Protein AF-A0A924A5Z1-F1 (afdb_monomer)

Mean predicted aligned error: 10.81 Å

Radius of gyration: 18.44 Å; Cα contacts (8 Å, |Δi|>4): 185; chains: 1; bounding box: 52×37×48 Å

Structure (mmCIF, N/CA/C/O backbone):
data_AF-A0A924A5Z1-F1
#
_entry.id   AF-A0A924A5Z1-F1
#
loop_
_atom_site.group_PDB
_atom_site.id
_atom_site.type_symbol
_atom_site.label_atom_id
_atom_site.label_alt_id
_atom_site.label_comp_id
_atom_site.label_asym_id
_atom_site.label_entity_id
_atom_site.label_seq_id
_atom_site.pdbx_PDB_ins_code
_atom_site.Cartn_x
_atom_site.Cartn_y
_atom_site.Cartn_z
_atom_site.occupancy
_atom_site.B_iso_or_equiv
_atom_site.auth_seq_id
_atom_site.auth_comp_id
_atom_site.auth_asym_id
_atom_site.auth_atom_id
_atom_site.pdbx_PDB_model_num
ATOM 1 N N . MET A 1 1 ? -11.883 21.300 -28.715 1.00 33.41 1 MET A N 1
ATOM 2 C CA . MET A 1 1 ? -10.968 20.736 -29.726 1.00 33.41 1 MET A CA 1
ATOM 3 C C . MET A 1 1 ? -9.542 21.003 -29.283 1.00 33.41 1 MET A C 1
ATOM 5 O O . MET A 1 1 ? -9.162 22.155 -29.167 1.00 33.41 1 MET A O 1
ATOM 9 N N . ILE A 1 2 ? -8.847 19.926 -28.911 1.00 43.47 2 ILE A N 1
ATOM 10 C CA . ILE A 1 2 ? -7.427 19.632 -29.162 1.00 43.47 2 ILE A CA 1
ATOM 11 C C . ILE A 1 2 ? -6.515 20.861 -29.295 1.00 43.47 2 ILE A C 1
ATOM 13 O O . ILE A 1 2 ? -6.361 21.352 -30.406 1.00 43.47 2 ILE A O 1
ATOM 17 N N . GLN A 1 3 ? -5.853 21.304 -28.213 1.00 37.38 3 GLN A N 1
ATOM 18 C CA . GLN A 1 3 ? -4.602 22.066 -28.380 1.00 37.38 3 GLN A CA 1
ATOM 19 C C . GLN A 1 3 ? -3.648 22.200 -27.177 1.00 37.38 3 GLN A C 1
ATOM 21 O O . GLN A 1 3 ? -2.750 23.022 -27.247 1.00 37.38 3 GLN A O 1
ATOM 26 N N . ASN A 1 4 ? -3.729 21.376 -26.121 1.00 37.31 4 ASN A N 1
ATOM 27 C CA . ASN A 1 4 ? -2.800 21.508 -24.974 1.00 37.31 4 ASN A CA 1
ATOM 28 C C . ASN A 1 4 ? -1.957 20.263 -24.644 1.00 37.31 4 ASN A C 1
ATOM 30 O O . ASN A 1 4 ? -1.314 20.225 -23.604 1.00 37.31 4 ASN A O 1
ATOM 34 N N . ASN A 1 5 ? -1.902 19.258 -25.527 1.00 45.16 5 ASN A N 1
ATOM 35 C CA . ASN A 1 5 ? -1.240 17.973 -25.232 1.00 45.16 5 ASN A CA 1
ATOM 36 C C . ASN A 1 5 ? 0.071 17.710 -26.002 1.00 45.16 5 ASN A C 1
ATOM 38 O O . ASN A 1 5 ? 0.570 16.588 -26.018 1.00 45.16 5 ASN A O 1
ATOM 42 N N . ILE A 1 6 ? 0.633 18.734 -26.655 1.00 41.09 6 ILE A N 1
ATOM 43 C CA . ILE A 1 6 ? 1.868 18.606 -27.456 1.00 41.09 6 ILE A CA 1
ATOM 44 C C . ILE A 1 6 ? 3.066 19.283 -26.767 1.00 41.09 6 ILE A C 1
ATOM 46 O O . ILE A 1 6 ? 4.192 18.815 -26.902 1.00 41.09 6 ILE A O 1
ATOM 50 N N . PHE A 1 7 ? 2.840 20.305 -25.934 1.00 34.25 7 PHE A N 1
ATOM 51 C CA . PHE A 1 7 ? 3.933 21.025 -25.268 1.00 34.25 7 PHE A CA 1
ATOM 52 C C . PHE A 1 7 ? 4.579 20.246 -24.108 1.00 34.25 7 PHE A C 1
ATOM 54 O O . PHE A 1 7 ? 5.778 20.381 -23.887 1.00 34.25 7 PHE A O 1
ATOM 61 N N . LEU A 1 8 ? 3.838 19.366 -23.418 1.00 36.94 8 LEU A N 1
ATOM 62 C CA . LEU A 1 8 ? 4.410 18.534 -22.346 1.00 36.94 8 LEU A CA 1
ATOM 63 C C . LEU A 1 8 ? 5.205 17.324 -22.865 1.00 36.94 8 LEU A C 1
ATOM 65 O O . LEU A 1 8 ? 6.093 16.838 -22.173 1.00 36.94 8 LEU A O 1
ATOM 69 N N . LYS A 1 9 ? 4.931 16.859 -24.092 1.00 36.84 9 LYS A N 1
ATOM 70 C CA . LYS A 1 9 ? 5.667 15.738 -24.701 1.00 36.84 9 LYS A CA 1
ATOM 71 C C . LYS A 1 9 ? 7.030 16.151 -25.264 1.00 36.84 9 LYS A C 1
ATOM 73 O O . LYS A 1 9 ? 7.913 15.310 -25.355 1.00 36.84 9 LYS A O 1
ATOM 78 N N . LEU A 1 10 ? 7.234 17.432 -25.587 1.00 31.19 10 LEU A N 1
ATOM 79 C CA . LEU A 1 10 ? 8.511 17.915 -26.129 1.00 31.19 10 LEU A CA 1
ATOM 80 C C . LEU A 1 10 ? 9.582 18.170 -25.056 1.00 31.19 10 LEU A C 1
ATOM 82 O O . LEU A 1 10 ? 10.770 18.085 -25.355 1.00 31.19 10 LEU A O 1
ATOM 86 N N . ILE A 1 11 ? 9.188 18.436 -23.806 1.00 37.47 11 ILE A N 1
ATOM 87 C CA . ILE A 1 11 ? 10.142 18.677 -22.707 1.00 37.47 11 ILE A CA 1
ATOM 88 C C . ILE A 1 11 ? 10.806 17.366 -22.246 1.00 37.47 11 ILE A C 1
ATOM 90 O O . ILE A 1 11 ? 11.941 17.387 -21.781 1.00 37.47 11 ILE A O 1
ATOM 94 N N . PHE A 1 12 ? 10.170 16.211 -22.471 1.00 37.41 12 PHE A N 1
ATOM 95 C CA . PHE A 1 12 ? 10.750 14.901 -22.146 1.00 37.41 12 PHE A CA 1
ATOM 96 C C . PHE A 1 12 ? 11.745 14.361 -23.192 1.00 37.41 12 PHE A C 1
ATOM 98 O O . PHE A 1 12 ? 12.508 13.454 -22.879 1.00 37.41 12 PHE A O 1
ATOM 105 N N . SER A 1 13 ? 11.795 14.917 -24.411 1.00 32.75 13 SER A N 1
ATOM 106 C CA . SER A 1 13 ? 12.681 14.416 -25.481 1.00 32.75 13 SER A CA 1
ATOM 107 C C . SER A 1 13 ? 13.959 15.236 -25.713 1.00 32.75 13 SER A C 1
ATOM 109 O O . SER A 1 13 ? 14.807 14.797 -26.480 1.00 32.75 13 SER A O 1
ATOM 111 N N . ILE A 1 14 ? 14.146 16.391 -25.058 1.00 33.97 14 ILE A N 1
ATOM 112 C CA . ILE A 1 14 ? 15.308 17.289 -25.289 1.00 33.97 14 ILE A CA 1
ATOM 113 C C . ILE A 1 14 ? 16.297 17.295 -24.100 1.00 33.97 14 ILE A C 1
ATOM 115 O O . ILE A 1 14 ? 17.151 18.165 -23.981 1.00 33.97 14 ILE A O 1
ATOM 119 N N . LEU A 1 15 ? 16.252 16.284 -23.226 1.00 32.84 15 LEU A N 1
ATOM 120 C CA . LEU A 1 15 ? 17.266 16.087 -22.175 1.00 32.84 15 LEU A CA 1
ATOM 121 C C . LEU A 1 15 ? 17.972 14.724 -22.245 1.00 32.84 15 LEU A C 1
ATOM 123 O O . LEU A 1 15 ? 18.480 14.229 -21.246 1.00 32.84 15 LEU A O 1
ATOM 127 N N . ILE A 1 16 ? 18.036 14.119 -23.434 1.00 45.34 16 ILE A N 1
ATOM 128 C CA . ILE A 1 16 ? 18.794 12.882 -23.668 1.00 45.34 16 ILE A CA 1
ATOM 129 C C . ILE A 1 16 ? 19.789 13.099 -24.811 1.00 45.34 16 ILE A C 1
ATOM 131 O O . ILE A 1 16 ? 19.775 12.398 -25.813 1.00 45.34 16 ILE A O 1
ATOM 135 N N . THR A 1 17 ? 20.682 14.078 -24.673 1.00 44.44 17 THR A N 1
ATOM 136 C CA . THR A 1 17 ? 21.935 14.083 -25.438 1.00 44.44 17 THR A CA 1
ATOM 137 C C . THR A 1 17 ? 23.079 14.653 -24.605 1.00 44.44 17 THR A C 1
ATOM 139 O O . THR A 1 17 ? 23.250 15.862 -24.507 1.00 44.44 17 THR A O 1
ATOM 142 N N . HIS A 1 18 ? 23.891 13.712 -24.116 1.00 39.41 18 HIS A N 1
ATOM 143 C CA . HIS A 1 18 ? 25.337 13.787 -23.874 1.00 39.41 18 HIS A CA 1
ATOM 144 C C . HIS A 1 18 ? 25.825 14.266 -22.501 1.00 39.41 18 HIS A C 1
ATOM 146 O O . HIS A 1 18 ? 25.446 15.316 -21.999 1.00 39.41 18 HIS A O 1
ATOM 152 N N . THR A 1 19 ? 26.782 13.478 -21.986 1.00 39.28 19 THR A N 1
ATOM 153 C CA . THR A 1 19 ? 27.545 13.591 -20.726 1.00 39.28 19 THR A CA 1
ATOM 154 C C . THR A 1 19 ? 26.707 13.247 -19.484 1.00 39.28 19 THR A C 1
ATOM 156 O O . THR A 1 19 ? 25.827 13.990 -19.089 1.00 39.28 19 THR A O 1
ATOM 159 N N . SER A 1 20 ? 26.829 12.067 -18.871 1.00 40.62 20 SER A N 1
ATOM 160 C CA . SER A 1 20 ? 28.066 11.458 -18.378 1.00 40.62 20 SER A CA 1
ATOM 161 C C . SER A 1 20 ? 27.939 9.935 -18.307 1.00 40.62 20 SER A C 1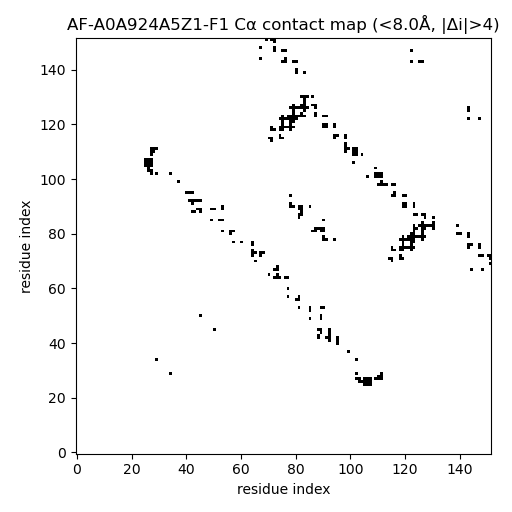
ATOM 163 O O . SER A 1 20 ? 27.038 9.400 -17.665 1.00 40.62 20 SER A O 1
ATOM 165 N N . ALA A 1 21 ? 28.888 9.234 -18.925 1.00 44.31 21 ALA A N 1
ATOM 166 C CA . ALA A 1 21 ? 29.278 7.911 -18.462 1.00 44.31 21 ALA A CA 1
ATOM 167 C C . ALA A 1 21 ? 29.762 8.028 -17.001 1.00 44.31 21 ALA A C 1
ATOM 169 O O . ALA A 1 21 ? 30.360 9.043 -16.649 1.00 44.31 21 ALA A O 1
ATOM 170 N N . ILE A 1 22 ? 29.556 6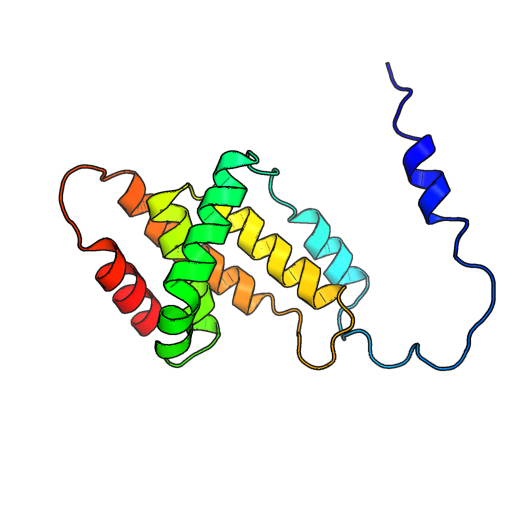.976 -16.198 1.00 39.34 22 ILE A N 1
ATOM 171 C CA . ILE A 1 22 ? 29.872 6.849 -14.754 1.00 39.34 22 ILE A CA 1
ATOM 172 C C . ILE A 1 22 ? 28.708 7.266 -13.822 1.00 39.34 22 ILE A C 1
ATOM 174 O O . ILE A 1 22 ? 28.806 8.244 -13.092 1.00 39.34 22 ILE A O 1
ATOM 178 N N . ALA A 1 23 ? 27.607 6.497 -13.867 1.00 35.28 23 ALA A N 1
ATOM 179 C CA . ALA A 1 23 ? 26.653 6.230 -12.760 1.00 35.28 23 ALA A CA 1
ATOM 180 C C . ALA A 1 23 ? 25.420 5.393 -13.199 1.00 35.28 23 ALA A C 1
ATOM 182 O O . ALA A 1 23 ? 24.526 5.154 -12.394 1.00 35.28 23 ALA A O 1
ATOM 183 N N . ALA A 1 24 ? 25.337 4.942 -14.455 1.00 40.28 24 ALA A N 1
ATOM 184 C CA . ALA A 1 24 ? 24.126 4.351 -15.038 1.00 40.28 24 ALA A CA 1
ATOM 185 C C . ALA A 1 24 ? 23.910 2.843 -14.771 1.00 40.28 24 ALA A C 1
ATOM 187 O O . ALA A 1 24 ? 23.236 2.197 -15.562 1.00 40.28 24 ALA A O 1
ATOM 188 N N . ASP A 1 25 ? 24.479 2.265 -13.708 1.00 46.28 25 ASP A N 1
ATOM 189 C CA . ASP A 1 25 ? 24.604 0.797 -13.626 1.00 46.28 25 ASP A CA 1
ATOM 190 C C . ASP A 1 25 ? 23.734 0.089 -12.575 1.00 46.28 25 ASP A C 1
ATOM 192 O O . ASP A 1 25 ? 23.851 -1.124 -12.440 1.00 46.28 25 ASP A O 1
ATOM 196 N N . LYS A 1 26 ? 22.864 0.778 -11.812 1.00 49.00 26 LYS A N 1
ATOM 197 C CA . LYS A 1 26 ? 22.024 0.110 -10.781 1.00 49.00 26 LYS A CA 1
ATOM 198 C C . LYS A 1 26 ? 20.634 0.724 -10.529 1.00 49.00 26 LYS A C 1
ATOM 200 O O . LYS A 1 26 ? 20.146 0.662 -9.405 1.00 49.00 26 LYS A O 1
ATOM 205 N N . CYS A 1 27 ? 19.985 1.307 -11.538 1.00 56.16 27 CYS A N 1
ATOM 206 C CA . CYS A 1 27 ? 18.530 1.514 -11.464 1.00 56.16 27 CYS A CA 1
ATOM 207 C C . CYS A 1 27 ? 17.830 0.165 -11.727 1.00 56.16 27 CYS A C 1
ATOM 209 O O . CYS A 1 27 ? 18.265 -0.572 -12.606 1.00 56.16 27 CYS A O 1
ATOM 211 N N . ALA A 1 28 ? 16.822 -0.184 -10.929 1.00 56.50 28 ALA A N 1
ATOM 212 C CA . ALA A 1 28 ? 16.334 -1.549 -10.732 1.00 56.50 28 ALA A CA 1
ATOM 213 C C . ALA A 1 28 ? 15.754 -2.296 -11.961 1.00 56.50 28 ALA A C 1
ATOM 215 O O . ALA A 1 28 ? 15.325 -1.729 -12.962 1.00 56.50 28 ALA A O 1
ATOM 216 N N . GLU A 1 29 ? 15.730 -3.618 -11.776 1.00 66.62 29 GLU A N 1
ATOM 217 C CA . GLU A 1 29 ? 15.405 -4.777 -12.619 1.00 66.62 29 GLU A CA 1
ATOM 218 C C . GLU A 1 29 ? 13.935 -4.886 -13.099 1.00 66.62 29 GLU A C 1
ATOM 220 O O . GLU A 1 29 ? 13.328 -5.955 -13.013 1.00 66.62 29 GLU A O 1
ATOM 225 N N . ILE A 1 30 ? 13.323 -3.813 -13.609 1.00 77.81 30 ILE A N 1
ATOM 226 C CA . ILE A 1 30 ? 12.007 -3.894 -14.275 1.00 77.81 30 ILE A CA 1
ATOM 227 C C . ILE A 1 30 ? 12.162 -3.766 -15.794 1.00 77.81 30 ILE A C 1
ATOM 229 O O . ILE A 1 30 ? 12.846 -2.874 -16.292 1.00 77.81 30 ILE A O 1
ATOM 233 N N . SER A 1 31 ? 11.533 -4.659 -16.564 1.00 84.62 31 SER A N 1
ATOM 234 C CA . SER A 1 31 ? 11.541 -4.546 -18.029 1.00 84.62 31 SER A CA 1
ATOM 235 C C . SER A 1 31 ? 10.627 -3.419 -18.523 1.00 84.62 31 SER A C 1
ATOM 237 O O . SER A 1 31 ? 9.598 -3.128 -17.912 1.00 84.62 31 SER A O 1
ATOM 239 N N . GLU A 1 32 ? 10.935 -2.844 -19.690 1.00 83.56 32 GLU A N 1
ATOM 240 C CA . GLU A 1 32 ? 10.072 -1.849 -20.354 1.00 83.56 32 GLU A CA 1
ATOM 241 C C . GLU A 1 32 ? 8.630 -2.352 -20.522 1.00 83.56 32 GLU A C 1
ATOM 243 O O . GLU A 1 32 ? 7.675 -1.603 -20.329 1.00 83.56 32 GLU A O 1
ATOM 248 N N . LYS A 1 33 ? 8.465 -3.648 -20.820 1.00 87.69 33 LYS A N 1
ATOM 249 C CA . LYS A 1 33 ? 7.153 -4.291 -20.929 1.00 87.69 33 LYS A CA 1
ATOM 250 C C . LYS A 1 33 ? 6.403 -4.289 -19.593 1.00 87.69 33 LYS A C 1
ATOM 252 O O . LYS A 1 33 ? 5.235 -3.924 -19.563 1.00 87.69 33 LYS A O 1
ATOM 257 N N . GLN A 1 34 ? 7.063 -4.679 -18.501 1.00 87.12 34 GLN A N 1
ATOM 258 C CA . GLN A 1 34 ? 6.455 -4.660 -17.165 1.00 87.12 34 GLN A CA 1
ATOM 259 C C . GLN A 1 34 ? 6.094 -3.238 -16.733 1.00 87.12 34 GLN A C 1
ATOM 261 O O . GLN A 1 34 ? 5.050 -3.041 -16.121 1.00 87.12 34 GLN A O 1
ATOM 266 N N . MET A 1 35 ? 6.918 -2.248 -17.084 1.00 88.25 35 MET A N 1
ATOM 267 C CA . MET A 1 35 ? 6.605 -0.845 -16.831 1.00 88.25 35 MET A CA 1
ATOM 268 C C . MET A 1 35 ? 5.374 -0.391 -17.626 1.00 88.25 35 MET A C 1
ATOM 270 O O . MET A 1 35 ? 4.483 0.232 -17.058 1.00 88.25 35 MET A O 1
ATOM 274 N N . ALA A 1 36 ? 5.274 -0.736 -18.913 1.00 88.75 36 ALA A N 1
ATOM 275 C CA . ALA A 1 36 ? 4.095 -0.418 -19.720 1.00 88.75 36 ALA A CA 1
ATOM 276 C C . ALA A 1 36 ? 2.817 -1.046 -19.134 1.00 88.75 36 ALA A C 1
ATOM 278 O O . ALA A 1 36 ? 1.827 -0.350 -18.925 1.00 88.75 36 ALA A O 1
ATOM 279 N N . GLU A 1 37 ? 2.872 -2.331 -18.767 1.00 92.00 37 GLU A N 1
ATOM 280 C CA . GLU A 1 37 ? 1.767 -3.024 -18.089 1.00 92.00 37 GLU A CA 1
ATOM 281 C C . GLU A 1 37 ? 1.421 -2.390 -16.727 1.00 92.00 37 GLU A C 1
ATOM 283 O O . GLU A 1 37 ? 0.271 -2.448 -16.290 1.00 92.00 37 GLU A O 1
ATOM 288 N N . TRP A 1 38 ? 2.398 -1.794 -16.036 1.00 92.50 38 TRP A N 1
ATOM 289 C CA . TRP A 1 38 ? 2.177 -1.085 -14.776 1.00 92.50 38 TRP A CA 1
ATOM 290 C C . TRP A 1 38 ? 1.487 0.264 -14.968 1.00 92.50 38 TRP A C 1
ATOM 292 O O . TRP A 1 38 ? 0.579 0.609 -14.208 1.00 92.50 38 TRP A O 1
ATOM 302 N N . MET A 1 39 ? 1.884 1.011 -15.998 1.00 92.62 39 MET A N 1
ATOM 303 C CA . MET A 1 39 ? 1.261 2.284 -16.361 1.00 92.62 39 MET A CA 1
ATOM 304 C C . MET A 1 39 ? -0.200 2.100 -16.780 1.00 92.62 39 MET A C 1
ATOM 306 O O . MET A 1 39 ? -1.045 2.908 -16.410 1.00 92.62 39 MET A O 1
ATOM 310 N N . ASP A 1 40 ? -0.534 0.994 -17.450 1.00 94.06 40 ASP A N 1
ATOM 311 C CA . ASP A 1 40 ? -1.923 0.663 -17.803 1.00 94.06 40 ASP A CA 1
ATOM 312 C C . ASP A 1 40 ? -2.823 0.413 -16.573 1.00 94.06 40 ASP A C 1
ATOM 314 O O . ASP A 1 40 ? -4.051 0.449 -16.678 1.00 94.06 40 ASP A O 1
ATOM 318 N N . LYS A 1 41 ? -2.231 0.167 -15.394 1.00 91.19 41 LYS A N 1
ATOM 319 C CA . LYS A 1 41 ? -2.941 -0.017 -14.117 1.00 91.19 41 LYS A CA 1
ATOM 320 C C . LYS A 1 41 ? -3.087 1.270 -13.304 1.00 91.19 41 LYS A C 1
ATOM 322 O O . LYS A 1 41 ? -3.594 1.192 -12.184 1.00 91.19 41 LYS A O 1
ATOM 327 N N . GLU A 1 42 ? -2.646 2.420 -13.820 1.00 94.75 42 GLU A N 1
ATOM 328 C CA . GLU A 1 42 ? -2.704 3.693 -13.097 1.00 94.75 42 GLU A CA 1
ATOM 329 C C . GLU A 1 42 ? -4.149 4.011 -12.657 1.00 94.75 42 GLU A C 1
ATOM 331 O O . GLU A 1 42 ? -5.044 4.184 -13.492 1.00 94.75 42 GLU A O 1
ATOM 336 N N . PRO A 1 43 ? -4.422 4.077 -11.342 1.00 94.44 43 PRO A N 1
ATOM 337 C CA . PRO A 1 43 ? -5.743 4.422 -10.847 1.00 94.44 43 PRO A CA 1
ATOM 338 C C . PRO A 1 43 ? -5.974 5.935 -10.911 1.00 94.44 43 PRO A C 1
ATOM 340 O O . PRO A 1 43 ? -5.043 6.738 -10.898 1.00 94.44 43 PRO A O 1
ATOM 343 N N . SER A 1 44 ? -7.243 6.346 -10.904 1.00 93.75 44 SER A N 1
ATOM 344 C CA . SER A 1 44 ? -7.601 7.766 -10.867 1.00 93.75 44 SER A CA 1
ATOM 345 C C . SER A 1 44 ? -6.988 8.468 -9.653 1.00 93.75 44 SER A C 1
ATOM 347 O O . SER A 1 44 ? -7.139 7.994 -8.525 1.00 93.75 44 SER A O 1
ATOM 349 N N . MET A 1 45 ? -6.376 9.632 -9.875 1.00 94.06 45 MET A N 1
ATOM 350 C CA . MET A 1 45 ? -5.777 10.428 -8.807 1.00 94.06 45 MET A CA 1
ATOM 351 C C . MET A 1 45 ? -6.836 10.874 -7.773 1.00 94.06 45 MET A C 1
ATOM 353 O O . MET A 1 45 ? -7.795 11.562 -8.139 1.00 94.06 45 MET A O 1
ATOM 357 N N . PRO A 1 46 ? -6.671 10.537 -6.478 1.00 94.56 46 PRO A N 1
ATOM 358 C CA . PRO A 1 46 ? -7.553 11.004 -5.415 1.00 94.56 46 PRO A CA 1
ATOM 359 C C . PRO A 1 46 ? -7.438 12.510 -5.179 1.00 94.56 46 PRO A C 1
ATOM 361 O O . PRO A 1 46 ? -6.464 13.164 -5.559 1.00 94.56 46 PRO A O 1
ATOM 364 N N . SER A 1 47 ? -8.410 13.070 -4.456 1.00 96.50 47 SER A N 1
ATOM 365 C CA . SER A 1 47 ? -8.334 14.469 -4.032 1.00 96.50 47 SER A CA 1
ATOM 366 C C . SER A 1 47 ? -7.121 14.724 -3.123 1.00 96.50 47 SER A C 1
ATOM 368 O O . SER A 1 47 ? -6.718 13.873 -2.326 1.00 96.50 47 SER A O 1
ATOM 370 N N . LEU A 1 48 ? -6.570 15.941 -3.177 1.00 95.44 48 LEU A N 1
ATOM 371 C CA . LEU A 1 48 ? -5.423 16.326 -2.348 1.00 95.44 48 LEU A CA 1
ATOM 372 C C . LEU A 1 48 ? -5.686 16.122 -0.845 1.00 95.44 48 LEU A C 1
ATOM 374 O O . LEU A 1 48 ? -4.796 15.698 -0.109 1.00 95.44 48 LEU A O 1
ATOM 378 N N . SER A 1 49 ? -6.907 16.388 -0.373 1.00 96.62 49 SER A N 1
ATOM 379 C CA . SER A 1 49 ? -7.268 16.192 1.035 1.00 96.62 49 SER A CA 1
ATOM 380 C C . SER A 1 49 ? -7.209 14.716 1.446 1.00 96.62 49 SER A C 1
ATOM 382 O O . SER A 1 49 ? -6.766 14.408 2.556 1.00 96.62 49 SER A O 1
ATOM 384 N N . PHE A 1 50 ? -7.590 13.801 0.552 1.00 95.94 50 PHE A N 1
ATOM 385 C CA . PHE A 1 50 ? -7.526 12.359 0.788 1.00 95.94 50 PHE A CA 1
ATOM 386 C C . PHE A 1 50 ? -6.084 11.858 0.784 1.00 95.94 50 PHE A C 1
ATOM 388 O O . PHE A 1 50 ? -5.705 11.117 1.691 1.00 95.94 50 PHE A O 1
ATOM 395 N N . LEU A 1 51 ? -5.246 12.355 -0.131 1.00 95.12 51 LEU A N 1
ATOM 396 C CA . LEU A 1 51 ? -3.810 12.059 -0.145 1.00 95.12 51 LEU A CA 1
ATOM 397 C C . LEU A 1 51 ? -3.112 12.536 1.138 1.00 95.12 51 LEU A C 1
ATOM 399 O O . LEU A 1 51 ? -2.357 11.783 1.755 1.00 95.12 51 LEU A O 1
ATOM 403 N N . ILE A 1 52 ? -3.414 13.754 1.603 1.00 96.69 52 ILE A N 1
ATOM 404 C CA . ILE A 1 52 ? -2.888 14.278 2.875 1.00 96.69 52 ILE A CA 1
ATOM 405 C C . ILE A 1 52 ? -3.326 13.392 4.047 1.00 96.69 52 ILE A C 1
ATOM 407 O O . ILE A 1 52 ? -2.523 13.094 4.937 1.00 96.69 52 ILE A O 1
ATOM 411 N N . LYS A 1 53 ? -4.592 12.961 4.068 1.00 95.19 53 LYS A N 1
ATOM 412 C CA . LYS A 1 53 ? -5.107 12.077 5.118 1.00 95.19 53 LYS A CA 1
ATOM 413 C C . LYS A 1 53 ? -4.420 10.709 5.087 1.00 95.19 53 LYS A C 1
ATOM 415 O O . LYS A 1 53 ? -3.978 10.244 6.136 1.00 95.19 53 LYS A O 1
ATOM 420 N N . ALA A 1 54 ? -4.262 10.108 3.910 1.00 94.12 54 ALA A N 1
ATOM 421 C CA . ALA A 1 54 ? -3.564 8.838 3.736 1.00 94.12 54 ALA A CA 1
ATOM 422 C C . ALA A 1 54 ? -2.102 8.927 4.196 1.00 94.12 54 ALA A C 1
ATOM 424 O O . ALA A 1 54 ? -1.662 8.086 4.976 1.00 94.12 54 ALA A O 1
ATOM 425 N N . LYS A 1 55 ? -1.372 9.988 3.824 1.00 95.81 55 LYS A N 1
ATOM 426 C CA . LYS A 1 55 ? 0.009 10.210 4.281 1.00 95.81 55 LYS A CA 1
ATOM 427 C C . LYS A 1 55 ? 0.110 10.275 5.805 1.00 95.81 55 LYS A C 1
ATOM 429 O O . LYS A 1 55 ? 0.948 9.594 6.391 1.00 95.81 55 LYS A O 1
ATOM 434 N N . LYS A 1 56 ? -0.780 11.036 6.455 1.00 95.69 56 LYS A N 1
ATOM 435 C CA . LYS A 1 56 ? -0.840 11.115 7.925 1.00 95.69 56 LYS A CA 1
ATOM 436 C C . LYS A 1 56 ? -1.102 9.750 8.565 1.00 95.69 56 LYS A C 1
ATOM 438 O O . LYS A 1 56 ? -0.498 9.440 9.589 1.00 95.69 56 LYS A O 1
ATOM 443 N N . LEU A 1 57 ? -1.978 8.935 7.973 1.00 93.44 57 LEU A N 1
ATOM 444 C CA . LEU A 1 57 ? -2.244 7.575 8.450 1.00 93.44 57 LEU A CA 1
ATOM 445 C C . LEU A 1 57 ? -1.023 6.671 8.295 1.00 93.44 57 LEU A C 1
ATOM 447 O O . LEU A 1 57 ? -0.670 5.981 9.248 1.00 93.44 57 LEU A O 1
ATOM 451 N N . ILE A 1 58 ? -0.355 6.705 7.142 1.00 94.12 58 ILE A N 1
ATOM 452 C CA . ILE A 1 58 ? 0.872 5.936 6.906 1.00 94.12 58 ILE A CA 1
ATOM 453 C C . ILE A 1 58 ? 1.915 6.294 7.960 1.00 94.12 58 ILE A C 1
ATOM 455 O O . ILE A 1 58 ? 2.393 5.404 8.657 1.00 94.12 58 ILE A O 1
ATOM 459 N N . ASP A 1 59 ? 2.199 7.582 8.151 1.00 94.06 59 ASP A N 1
ATOM 460 C CA . ASP A 1 59 ? 3.194 8.041 9.124 1.00 94.06 59 ASP A CA 1
ATOM 461 C C . ASP A 1 59 ? 2.840 7.602 10.549 1.00 94.06 59 ASP A C 1
ATOM 463 O O . ASP A 1 59 ? 3.671 7.031 11.257 1.00 94.06 59 ASP A O 1
ATOM 467 N N . ALA A 1 60 ? 1.582 7.794 10.956 1.00 92.69 60 ALA A N 1
ATOM 468 C CA . ALA A 1 60 ? 1.113 7.444 12.294 1.00 92.69 60 ALA A CA 1
ATOM 469 C C . ALA A 1 60 ? 1.095 5.931 12.559 1.00 92.69 60 ALA A C 1
ATOM 471 O O . ALA A 1 60 ? 1.114 5.502 13.716 1.00 92.69 60 ALA A O 1
ATOM 472 N N . LYS A 1 61 ? 1.003 5.103 11.513 1.00 91.69 61 LYS A N 1
ATOM 473 C CA . LYS A 1 61 ? 0.903 3.646 11.646 1.00 91.69 61 LYS A CA 1
ATOM 474 C C . LYS A 1 61 ? 2.160 2.894 11.207 1.00 91.69 61 LYS A C 1
ATOM 476 O O . LYS A 1 61 ? 2.219 1.692 11.458 1.00 91.69 61 LYS A O 1
ATOM 481 N N . ARG A 1 62 ? 3.165 3.571 10.641 1.00 91.56 62 ARG A N 1
ATOM 482 C CA . ARG A 1 62 ? 4.384 2.970 10.073 1.00 91.56 62 ARG A CA 1
ATOM 483 C C . ARG A 1 62 ? 5.112 2.052 11.047 1.00 91.56 62 ARG A C 1
ATOM 485 O O . ARG A 1 62 ? 5.365 0.895 10.740 1.00 91.56 62 ARG A O 1
ATOM 492 N N . SER A 1 63 ? 5.410 2.534 12.253 1.00 92.69 63 SER A N 1
ATOM 493 C CA . SER A 1 63 ? 6.132 1.721 13.242 1.00 92.69 63 SER A CA 1
ATOM 494 C C . SER A 1 63 ? 5.350 0.461 13.623 1.00 92.69 63 SER A C 1
ATOM 496 O O . SER A 1 63 ? 5.931 -0.602 13.822 1.00 92.69 63 SER A O 1
ATOM 498 N N . TYR A 1 64 ? 4.019 0.559 13.681 1.00 91.69 64 TYR A N 1
ATOM 499 C CA . TYR A 1 64 ? 3.174 -0.590 13.980 1.00 91.69 64 TYR A CA 1
ATOM 500 C C . TYR A 1 64 ? 3.077 -1.562 12.799 1.00 91.69 64 TYR A C 1
ATOM 502 O O . TYR A 1 64 ? 3.164 -2.764 13.024 1.00 91.69 64 TYR A O 1
ATOM 510 N N . SER A 1 65 ? 2.942 -1.081 11.559 1.00 92.75 65 SER A N 1
ATOM 511 C CA . SER A 1 65 ? 2.880 -1.961 10.385 1.00 92.75 65 SER A CA 1
ATOM 512 C C . SER A 1 65 ? 4.155 -2.794 10.243 1.00 92.75 65 SER A C 1
ATOM 514 O O . SER A 1 65 ? 4.067 -4.001 10.042 1.00 92.75 65 SER A O 1
ATOM 516 N N . LEU A 1 66 ? 5.325 -2.187 10.471 1.00 91.56 66 LEU A N 1
ATOM 517 C CA . LEU A 1 66 ? 6.615 -2.886 10.492 1.00 91.56 66 LEU A CA 1
ATOM 518 C C . LEU A 1 66 ? 6.702 -3.922 11.626 1.00 91.56 66 LEU A C 1
ATOM 520 O O . LEU A 1 66 ? 7.263 -5.001 11.445 1.00 91.56 66 LEU A O 1
ATOM 524 N N . SER A 1 67 ? 6.088 -3.642 12.781 1.00 93.50 67 SER A N 1
ATOM 525 C CA . SER A 1 67 ? 6.057 -4.579 13.914 1.00 93.50 67 SER A CA 1
ATOM 526 C C . SER A 1 67 ? 5.215 -5.843 13.676 1.00 93.50 67 SER A C 1
ATOM 528 O O . SER A 1 67 ? 5.285 -6.777 14.472 1.00 93.50 67 SER A O 1
ATOM 530 N N . LEU A 1 68 ? 4.428 -5.913 12.590 1.00 90.06 68 LEU A N 1
ATOM 531 C CA . LEU A 1 68 ? 3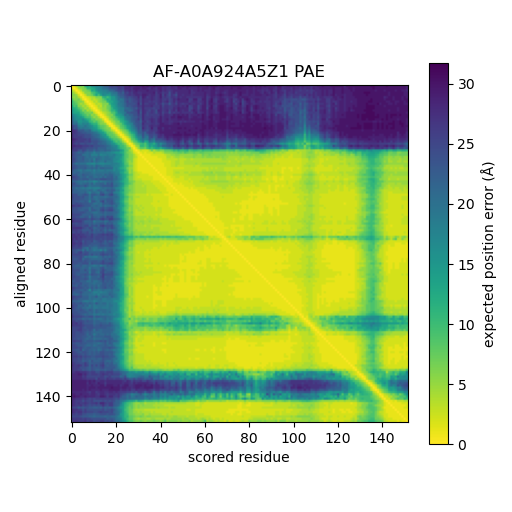.637 -7.104 12.241 1.00 90.06 68 LEU A CA 1
ATOM 532 C C . LEU A 1 68 ? 4.490 -8.276 11.721 1.00 90.06 68 LEU A C 1
ATOM 534 O O . LEU A 1 68 ? 3.964 -9.382 11.560 1.00 90.06 68 LEU A O 1
ATOM 538 N N . GLY A 1 69 ? 5.789 -8.057 11.498 1.00 83.62 69 GLY A N 1
ATOM 539 C CA . GLY A 1 69 ? 6.747 -9.116 11.183 1.00 83.62 69 GLY A CA 1
ATOM 540 C C . GLY A 1 69 ? 6.538 -9.704 9.792 1.00 83.62 69 GLY A C 1
ATOM 541 O O . GLY A 1 69 ? 6.229 -10.886 9.662 1.00 83.62 69 GLY A O 1
ATOM 542 N N . GLY A 1 70 ? 6.667 -8.864 8.768 1.00 89.81 70 GLY A N 1
ATOM 543 C CA . GLY A 1 70 ? 6.583 -9.249 7.363 1.00 89.81 70 GLY A CA 1
ATOM 544 C C . GLY A 1 70 ? 6.250 -8.046 6.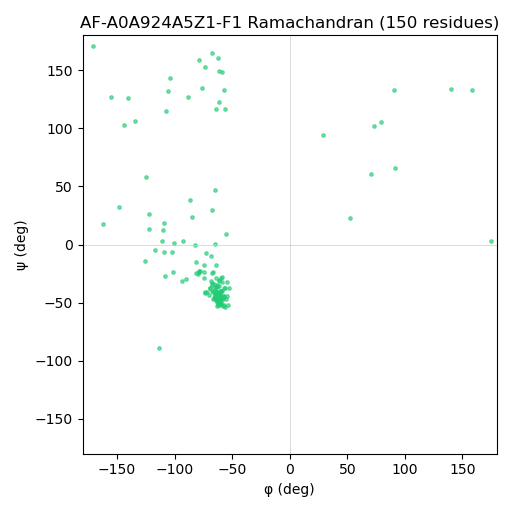493 1.00 89.81 70 GLY A C 1
ATOM 545 O O . GLY A 1 70 ? 5.330 -7.290 6.799 1.00 89.81 70 GLY A O 1
ATOM 546 N N . ASP A 1 71 ? 6.985 -7.886 5.405 1.00 91.56 71 ASP A N 1
ATOM 547 C CA . ASP A 1 71 ? 6.831 -6.770 4.476 1.00 91.56 71 ASP A CA 1
ATOM 548 C C . ASP A 1 71 ? 5.420 -6.736 3.848 1.00 91.56 71 ASP A C 1
ATOM 550 O O . ASP A 1 71 ? 4.645 -5.800 4.059 1.00 91.56 71 ASP A O 1
ATOM 554 N N . LYS A 1 72 ? 4.979 -7.867 3.286 1.00 94.75 72 LYS A N 1
ATOM 555 C CA . LYS A 1 72 ? 3.619 -8.048 2.746 1.00 94.75 72 LYS A CA 1
ATOM 556 C C . LYS A 1 72 ? 2.515 -7.827 3.794 1.00 94.75 72 LYS A C 1
ATOM 558 O O . LYS A 1 72 ? 1.443 -7.306 3.479 1.00 94.75 72 LYS A O 1
ATOM 563 N N . ARG A 1 73 ? 2.768 -8.154 5.072 1.00 95.81 73 ARG A N 1
ATOM 564 C CA . ARG A 1 73 ? 1.831 -7.850 6.175 1.00 95.81 73 ARG A CA 1
ATOM 565 C C . ARG A 1 73 ? 1.716 -6.351 6.414 1.00 95.81 73 ARG A C 1
ATOM 567 O O . ARG A 1 73 ? 0.612 -5.875 6.674 1.00 95.81 73 ARG A O 1
ATOM 574 N N . ALA A 1 74 ? 2.828 -5.620 6.343 1.00 95.50 74 ALA A N 1
ATOM 575 C CA . ALA A 1 74 ? 2.840 -4.172 6.496 1.00 95.50 74 ALA A CA 1
ATOM 576 C C . ALA A 1 74 ? 2.069 -3.492 5.354 1.00 95.50 74 ALA A C 1
ATOM 578 O O . ALA A 1 74 ? 1.201 -2.661 5.633 1.00 95.50 74 ALA A O 1
ATOM 579 N N . HIS A 1 75 ? 2.311 -3.916 4.110 1.00 96.94 75 HIS A N 1
ATOM 580 C CA . HIS A 1 75 ? 1.579 -3.488 2.913 1.00 96.94 75 HIS A CA 1
ATOM 581 C C . HIS A 1 75 ? 0.070 -3.726 3.037 1.00 96.94 75 HIS A C 1
ATOM 583 O O . HIS A 1 75 ? -0.728 -2.785 2.973 1.00 96.94 75 HIS A O 1
ATOM 589 N N . CYS A 1 76 ? -0.327 -4.963 3.348 1.00 97.50 76 CYS A N 1
ATOM 590 C CA . CYS A 1 76 ? -1.723 -5.318 3.602 1.00 97.50 76 CYS A CA 1
ATOM 591 C C . CYS A 1 76 ? -2.359 -4.456 4.697 1.00 97.50 76 CYS A C 1
ATOM 593 O O . CYS A 1 76 ? -3.462 -3.927 4.536 1.00 97.50 76 CYS A O 1
ATOM 595 N N . TYR A 1 77 ? -1.670 -4.282 5.825 1.00 96.62 77 TYR A N 1
ATOM 596 C CA . TYR A 1 77 ? -2.218 -3.533 6.946 1.00 96.62 77 TYR A CA 1
ATOM 597 C C . TYR A 1 77 ? -2.426 -2.055 6.590 1.00 96.62 77 TYR A C 1
ATOM 599 O O . TYR A 1 77 ? -3.477 -1.496 6.910 1.00 96.62 77 TYR A O 1
ATOM 607 N N . LEU A 1 78 ? -1.464 -1.428 5.906 1.00 96.56 78 LEU A N 1
ATOM 608 C CA . LEU A 1 78 ? -1.579 -0.032 5.484 1.00 96.56 78 LEU A CA 1
ATOM 609 C C . LEU A 1 78 ? -2.714 0.162 4.475 1.00 96.56 78 LEU A C 1
ATOM 611 O O . LEU A 1 78 ? -3.524 1.067 4.673 1.00 96.56 78 LEU A O 1
ATOM 615 N N . GLY A 1 79 ? -2.845 -0.719 3.477 1.00 97.44 79 GLY A N 1
ATOM 616 C CA . GLY A 1 79 ? -3.973 -0.681 2.541 1.00 97.44 79 GLY A CA 1
ATOM 617 C C . GLY A 1 79 ? -5.325 -0.769 3.255 1.00 97.44 79 GLY A C 1
ATOM 618 O O . GLY A 1 79 ? -6.227 0.028 2.992 1.00 97.44 79 GLY A O 1
ATOM 619 N N . CYS A 1 80 ? -5.444 -1.670 4.237 1.00 96.31 80 CYS A N 1
ATOM 620 C CA . CYS A 1 80 ? -6.658 -1.829 5.042 1.00 96.31 80 CYS A CA 1
ATOM 621 C C . CYS A 1 80 ? -7.013 -0.576 5.849 1.00 96.31 80 CYS A C 1
ATOM 623 O O . CYS A 1 80 ? -8.165 -0.144 5.834 1.00 96.31 80 CYS A O 1
ATOM 625 N N . ILE A 1 81 ? -6.036 0.037 6.525 1.00 94.88 81 ILE A N 1
ATOM 626 C CA . ILE A 1 81 ? -6.270 1.249 7.321 1.00 94.88 81 ILE A CA 1
ATOM 627 C C . ILE A 1 81 ? -6.643 2.436 6.436 1.00 94.88 81 ILE A C 1
ATOM 629 O O . ILE A 1 81 ? -7.609 3.134 6.745 1.00 94.88 81 ILE A O 1
ATOM 633 N N . ILE A 1 82 ? -5.909 2.662 5.341 1.00 95.44 82 ILE A N 1
ATOM 634 C CA . ILE A 1 82 ? -6.200 3.770 4.424 1.00 95.44 82 ILE A CA 1
ATOM 635 C C . ILE A 1 82 ? -7.615 3.614 3.874 1.00 95.44 82 ILE A C 1
ATOM 637 O O . ILE A 1 82 ? -8.381 4.568 3.928 1.00 95.44 82 ILE A O 1
ATOM 641 N N . SER A 1 83 ? -8.000 2.415 3.434 1.00 96.12 83 SER A N 1
ATOM 642 C CA . SER A 1 83 ? -9.334 2.209 2.874 1.00 96.12 83 SER A CA 1
ATOM 643 C C . SER A 1 83 ? -10.464 2.315 3.896 1.00 96.12 83 SER A C 1
ATOM 645 O O . SER A 1 83 ? -11.513 2.880 3.594 1.00 96.12 83 SER A O 1
ATOM 647 N N . ALA A 1 84 ? -10.253 1.836 5.123 1.00 92.50 84 ALA A N 1
ATOM 648 C CA . ALA A 1 84 ? -11.250 1.947 6.184 1.00 92.50 84 ALA A CA 1
ATOM 649 C C . ALA A 1 84 ? -11.484 3.400 6.637 1.00 92.50 84 ALA A C 1
ATOM 651 O O . ALA A 1 84 ? -12.592 3.747 7.049 1.00 92.50 84 ALA A O 1
ATOM 652 N N . GLU A 1 85 ? -10.445 4.240 6.607 1.00 91.94 85 GLU A N 1
ATOM 653 C CA . GLU A 1 85 ? -10.505 5.611 7.126 1.00 91.94 85 GLU A CA 1
ATOM 654 C C . GLU A 1 85 ? -10.656 6.689 6.042 1.00 91.94 85 GLU A C 1
ATOM 656 O O . GLU A 1 85 ? -11.130 7.790 6.344 1.00 91.94 85 GLU A O 1
ATOM 661 N N . VAL A 1 86 ? -10.245 6.412 4.806 1.00 94.06 86 VAL A N 1
ATOM 662 C CA . VAL A 1 86 ? -10.316 7.320 3.652 1.00 94.06 86 VAL A CA 1
ATOM 663 C C . VAL A 1 86 ? -11.302 6.751 2.636 1.00 94.06 86 VAL A C 1
ATOM 665 O O . VAL A 1 86 ? -12.486 7.062 2.733 1.00 94.06 86 VAL A O 1
ATOM 668 N N . ASP A 1 87 ? -10.826 5.910 1.720 1.00 95.06 87 ASP A N 1
ATOM 669 C CA . ASP A 1 87 ? -11.600 5.138 0.749 1.00 95.06 87 ASP A CA 1
ATOM 670 C C . ASP A 1 87 ? -10.689 4.123 0.028 1.00 95.06 87 ASP A C 1
ATOM 672 O O . ASP A 1 87 ? -9.463 4.100 0.195 1.00 95.06 87 ASP A O 1
ATOM 676 N N . PHE A 1 88 ? -11.302 3.231 -0.748 1.00 96.12 88 PHE A N 1
ATOM 677 C CA . PHE A 1 88 ? -10.588 2.207 -1.507 1.00 96.12 88 PHE A CA 1
ATOM 678 C C . PHE A 1 88 ? -9.690 2.809 -2.594 1.00 96.12 88 PHE A C 1
ATOM 680 O O . PHE A 1 88 ? -8.552 2.380 -2.766 1.00 96.12 88 PHE A O 1
ATOM 687 N N . GLU A 1 89 ? -10.180 3.821 -3.294 1.00 97.31 89 GLU A N 1
ATOM 688 C CA . GLU A 1 89 ? -9.548 4.470 -4.436 1.00 97.31 89 GLU A CA 1
ATOM 689 C C . GLU A 1 89 ? -8.222 5.123 -4.035 1.00 97.31 89 GLU A C 1
ATOM 691 O O . GLU A 1 89 ? -7.210 4.954 -4.714 1.00 97.31 89 GLU A O 1
ATOM 696 N N . THR A 1 90 ? -8.184 5.782 -2.875 1.00 96.81 90 THR A N 1
ATOM 697 C CA . THR A 1 90 ? -6.960 6.348 -2.302 1.00 96.81 90 THR A CA 1
ATOM 698 C C . THR A 1 90 ? -5.977 5.259 -1.907 1.00 96.81 90 THR A C 1
ATOM 700 O O . THR A 1 90 ? -4.780 5.408 -2.144 1.00 96.81 90 THR A O 1
ATOM 703 N N . ALA A 1 91 ? -6.448 4.153 -1.326 1.00 97.31 91 ALA A N 1
ATOM 704 C CA . ALA A 1 91 ? -5.574 3.032 -0.994 1.00 97.31 91 ALA A CA 1
ATOM 705 C C . ALA A 1 91 ? -4.970 2.388 -2.255 1.00 97.31 91 ALA A C 1
ATOM 707 O O . ALA A 1 91 ? -3.777 2.091 -2.265 1.00 97.31 91 ALA A O 1
ATOM 708 N N . ASN A 1 92 ? -5.762 2.234 -3.321 1.00 98.12 92 ASN A N 1
ATOM 709 C CA . ASN A 1 92 ? -5.303 1.726 -4.614 1.00 98.12 92 ASN A CA 1
ATOM 710 C C . ASN A 1 92 ? -4.259 2.657 -5.249 1.00 98.12 92 ASN A C 1
ATOM 712 O O . ASN A 1 92 ? -3.187 2.204 -5.639 1.00 98.12 92 ASN A O 1
ATOM 716 N N . PHE A 1 93 ? -4.522 3.968 -5.271 1.00 98.25 93 PHE A N 1
ATOM 717 C CA . PHE A 1 93 ? -3.559 4.951 -5.771 1.00 98.25 93 PHE A CA 1
ATOM 718 C C . PHE A 1 93 ? -2.247 4.945 -4.990 1.00 98.25 93 PHE A C 1
ATOM 720 O O . PHE A 1 93 ? -1.177 4.923 -5.590 1.00 98.25 93 PHE A O 1
ATOM 727 N N . VAL A 1 94 ? -2.302 4.902 -3.657 1.00 97.00 94 VAL A N 1
ATOM 728 C CA . VAL A 1 94 ? -1.094 4.818 -2.823 1.00 97.00 94 VAL A CA 1
ATOM 729 C C . VAL A 1 94 ? -0.312 3.530 -3.091 1.00 97.00 94 VAL A C 1
ATOM 731 O O . VAL A 1 94 ? 0.915 3.580 -3.152 1.00 97.00 94 VAL A O 1
ATOM 734 N N . ALA A 1 95 ? -1.000 2.397 -3.263 1.00 97.06 95 ALA A N 1
ATOM 735 C CA . ALA A 1 95 ? -0.366 1.126 -3.604 1.00 97.06 95 ALA A CA 1
ATOM 736 C C . ALA A 1 95 ? 0.372 1.223 -4.945 1.00 97.06 95 ALA A C 1
ATOM 738 O O . ALA A 1 95 ? 1.550 0.887 -5.026 1.00 97.06 95 ALA A O 1
ATOM 739 N N . TRP A 1 96 ? -0.310 1.734 -5.975 1.00 97.06 96 TRP A N 1
ATOM 740 C CA . TRP A 1 96 ? 0.267 1.909 -7.304 1.00 97.06 96 TRP A CA 1
ATOM 741 C C . TRP A 1 96 ? 1.479 2.851 -7.285 1.00 97.06 96 TRP A C 1
ATOM 743 O O . TRP A 1 96 ? 2.537 2.522 -7.820 1.00 97.06 96 TRP A O 1
ATOM 753 N N . GLN A 1 97 ? 1.346 3.994 -6.605 1.00 95.81 97 GLN A N 1
ATOM 754 C CA . GLN A 1 97 ? 2.379 5.025 -6.534 1.00 95.81 97 GLN A CA 1
ATOM 755 C C . GLN A 1 97 ? 3.637 4.555 -5.794 1.00 95.81 97 GLN A C 1
ATOM 757 O O . GLN A 1 97 ? 4.734 4.981 -6.159 1.00 95.81 97 GLN A O 1
ATOM 762 N N . LYS A 1 98 ? 3.508 3.703 -4.763 1.00 93.31 98 LYS A N 1
ATOM 763 C CA . LYS A 1 98 ? 4.678 3.121 -4.084 1.00 93.31 98 LYS A CA 1
ATOM 764 C C . LYS A 1 98 ? 5.478 2.271 -5.061 1.00 93.31 98 LYS A C 1
ATOM 766 O O . LYS A 1 98 ? 6.669 2.509 -5.199 1.00 93.31 98 LYS A O 1
ATOM 771 N N . GLU A 1 99 ? 4.843 1.334 -5.764 1.00 91.94 99 GLU A N 1
ATOM 772 C CA . GLU A 1 99 ? 5.591 0.469 -6.688 1.00 91.94 99 GLU A CA 1
ATOM 773 C C . GLU A 1 99 ? 6.142 1.255 -7.878 1.00 91.94 99 GLU A C 1
ATOM 775 O O . GLU A 1 99 ? 7.252 0.995 -8.327 1.00 91.94 99 GLU A O 1
ATOM 780 N N . PHE A 1 100 ? 5.408 2.263 -8.362 1.00 91.12 100 PHE A N 1
ATOM 781 C CA . PHE A 1 100 ? 5.931 3.165 -9.386 1.00 91.12 100 PHE A CA 1
ATOM 782 C C . PHE A 1 100 ? 7.190 3.902 -8.899 1.00 91.12 100 PHE A C 1
ATOM 784 O O . PHE A 1 100 ? 8.151 4.042 -9.654 1.00 91.12 100 PHE A O 1
ATOM 791 N N . SER A 1 101 ? 7.216 4.341 -7.635 1.00 89.44 101 SER A N 1
ATOM 792 C CA . SER A 1 101 ? 8.412 4.928 -7.021 1.00 89.44 101 SER A CA 1
ATOM 793 C C . SER A 1 101 ? 9.555 3.919 -6.964 1.00 89.44 101 SER A C 1
ATOM 795 O O . SER A 1 101 ? 10.637 4.229 -7.440 1.00 89.44 101 SER A O 1
ATOM 797 N N . ASP A 1 102 ? 9.321 2.707 -6.463 1.00 85.56 102 ASP A N 1
ATOM 798 C CA . ASP A 1 102 ? 10.363 1.675 -6.364 1.00 85.56 102 ASP A CA 1
ATOM 799 C C . ASP A 1 102 ? 10.919 1.273 -7.741 1.00 85.56 102 ASP A C 1
ATOM 801 O O . ASP A 1 102 ? 12.093 0.940 -7.881 1.00 85.56 102 ASP A O 1
ATOM 805 N N . ALA A 1 103 ? 10.087 1.341 -8.782 1.00 85.25 103 ALA A N 1
ATOM 806 C CA . ALA A 1 103 ? 10.495 1.087 -10.157 1.00 85.25 103 ALA A CA 1
ATOM 807 C C . ALA A 1 103 ? 11.314 2.234 -10.784 1.00 85.25 103 ALA A C 1
ATOM 809 O O . ALA A 1 103 ? 11.963 2.023 -11.808 1.00 85.25 103 ALA A O 1
ATOM 810 N N . THR A 1 104 ? 11.276 3.446 -10.217 1.00 84.06 104 THR A N 1
ATOM 811 C CA . THR A 1 104 ? 11.844 4.659 -10.839 1.00 84.06 104 THR A CA 1
ATOM 812 C C . THR A 1 104 ? 12.849 5.421 -9.971 1.00 84.06 104 THR A C 1
ATOM 814 O O . THR A 1 104 ? 13.587 6.252 -10.499 1.00 84.06 104 THR A O 1
ATOM 817 N N . ASP A 1 105 ? 12.940 5.142 -8.668 1.00 76.75 105 ASP A N 1
ATOM 818 C CA . ASP A 1 105 ? 13.764 5.902 -7.717 1.00 76.75 105 ASP A CA 1
ATOM 819 C C . ASP A 1 105 ? 15.251 5.508 -7.701 1.00 76.75 105 ASP A C 1
ATOM 821 O O . ASP A 1 105 ? 16.041 6.110 -6.967 1.00 76.75 105 ASP A O 1
ATOM 825 N N . CYS A 1 106 ? 15.639 4.523 -8.524 1.00 72.38 106 CYS A N 1
ATOM 826 C CA . CYS A 1 106 ? 17.015 4.057 -8.712 1.00 72.38 106 CYS A CA 1
ATOM 827 C C . CYS A 1 106 ? 17.752 3.704 -7.410 1.00 72.38 106 CYS A C 1
ATOM 829 O O . CYS A 1 106 ? 18.988 3.728 -7.360 1.00 72.38 106 CYS A O 1
ATOM 831 N N . THR A 1 107 ? 17.021 3.401 -6.337 1.00 77.31 107 THR A N 1
ATOM 832 C CA . THR A 1 107 ? 17.625 3.135 -5.038 1.00 77.31 107 THR A CA 1
ATOM 833 C C . THR A 1 107 ? 17.965 1.643 -4.927 1.00 77.31 107 THR A C 1
ATOM 835 O O . THR A 1 107 ? 17.088 0.802 -5.055 1.00 77.31 107 THR A O 1
ATOM 838 N N . PRO A 1 108 ? 19.212 1.245 -4.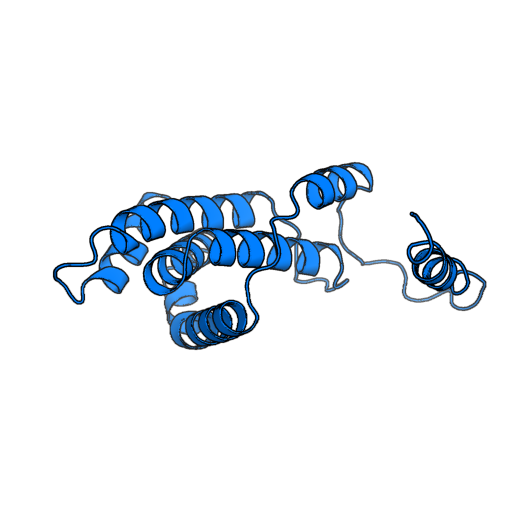597 1.00 66.00 108 PRO A N 1
ATOM 839 C CA . PRO A 1 108 ? 19.605 -0.175 -4.552 1.00 66.00 108 PRO A CA 1
ATOM 840 C C . PRO A 1 108 ? 18.909 -1.034 -3.481 1.00 66.00 108 PRO A C 1
ATOM 842 O O . PRO A 1 108 ? 19.278 -2.189 -3.291 1.00 66.00 108 PRO A O 1
ATOM 845 N N . LYS A 1 109 ? 18.016 -0.438 -2.688 1.00 69.38 109 LYS A N 1
ATOM 846 C CA . LYS A 1 109 ? 17.309 -1.064 -1.562 1.00 69.38 109 LYS A CA 1
ATOM 847 C C . LYS A 1 109 ? 15.794 -1.110 -1.775 1.00 69.38 109 LYS A C 1
ATOM 849 O O . LYS A 1 109 ? 15.098 -1.618 -0.900 1.00 69.38 109 LYS A O 1
ATOM 854 N N . THR A 1 110 ? 15.299 -0.517 -2.855 1.00 74.62 110 THR A N 1
ATOM 855 C CA . THR A 1 110 ? 13.894 -0.543 -3.259 1.00 74.62 110 THR A CA 1
ATOM 856 C C . THR A 1 110 ? 13.761 -1.527 -4.412 1.00 74.62 110 THR A C 1
ATOM 858 O O . THR A 1 110 ? 14.679 -1.697 -5.218 1.00 74.62 110 THR A O 1
ATOM 861 N N . HIS A 1 111 ? 12.645 -2.246 -4.439 1.00 82.00 111 HIS A N 1
ATOM 862 C CA . HIS A 1 111 ? 12.392 -3.279 -5.430 1.00 82.00 111 HIS A CA 1
ATOM 863 C C . HIS A 1 111 ? 10.933 -3.194 -5.844 1.00 82.00 111 HIS A C 1
ATOM 865 O O . HIS A 1 111 ? 10.040 -3.226 -5.002 1.00 82.00 111 HIS A O 1
ATOM 871 N N . PHE A 1 112 ? 10.706 -3.085 -7.151 1.00 85.44 112 PHE A N 1
ATOM 872 C CA . PHE A 1 112 ? 9.369 -3.191 -7.710 1.00 85.44 112 PHE A CA 1
ATOM 873 C C . PHE A 1 112 ? 8.824 -4.597 -7.458 1.00 85.44 112 PHE A C 1
ATOM 875 O O . PHE A 1 112 ? 9.356 -5.578 -7.985 1.00 85.44 112 PHE A O 1
ATOM 882 N N . GLU A 1 113 ? 7.741 -4.699 -6.690 1.00 89.75 113 GLU A N 1
ATOM 883 C CA . GLU A 1 113 ? 7.143 -5.984 -6.356 1.00 89.75 113 GLU A CA 1
ATOM 884 C C . GLU A 1 113 ? 5.623 -5.938 -6.513 1.00 89.75 113 GLU A C 1
ATOM 886 O O . GLU A 1 113 ? 4.885 -5.451 -5.661 1.00 89.75 113 GLU A O 1
ATOM 891 N N . ILE A 1 114 ? 5.107 -6.568 -7.574 1.00 91.88 114 ILE A N 1
ATOM 892 C CA . ILE A 1 114 ? 3.651 -6.695 -7.788 1.00 91.88 114 ILE A CA 1
ATOM 893 C C . ILE A 1 114 ? 2.960 -7.335 -6.570 1.00 91.88 114 ILE A C 1
ATOM 895 O O . ILE A 1 114 ? 1.833 -6.982 -6.230 1.00 91.88 114 ILE A O 1
ATOM 899 N N . ALA A 1 115 ? 3.650 -8.232 -5.862 1.00 93.50 115 ALA A N 1
ATOM 900 C CA . ALA A 1 115 ? 3.127 -8.858 -4.655 1.00 93.50 115 ALA A CA 1
ATOM 901 C C . ALA A 1 115 ? 2.888 -7.862 -3.497 1.00 93.50 115 ALA A C 1
ATOM 903 O O . ALA A 1 115 ? 1.995 -8.105 -2.681 1.00 93.50 115 ALA A O 1
ATOM 904 N N . ASP A 1 116 ? 3.641 -6.758 -3.407 1.00 94.19 116 ASP A N 1
ATOM 905 C CA . ASP A 1 116 ? 3.394 -5.683 -2.430 1.00 94.19 116 ASP A CA 1
ATOM 906 C C . ASP A 1 116 ? 2.137 -4.895 -2.753 1.00 94.19 116 ASP A C 1
ATOM 908 O O . ASP A 1 116 ? 1.305 -4.631 -1.871 1.00 94.19 116 ASP A O 1
ATOM 912 N N . TYR A 1 117 ? 1.958 -4.573 -4.031 1.00 96.00 117 TYR A N 1
ATOM 913 C CA . TYR A 1 117 ? 0.724 -3.981 -4.512 1.00 96.00 117 TYR A CA 1
ATOM 914 C C . TYR A 1 117 ? -0.469 -4.888 -4.212 1.00 96.00 117 TYR A C 1
ATOM 916 O O . TYR A 1 117 ? -1.406 -4.453 -3.542 1.00 96.00 117 TYR A O 1
ATOM 924 N N . ASP A 1 118 ? -0.411 -6.162 -4.604 1.00 97.50 118 ASP A N 1
ATOM 925 C CA . ASP A 1 118 ? -1.497 -7.122 -4.385 1.00 97.50 118 ASP A CA 1
ATOM 926 C C . ASP A 1 118 ? -1.833 -7.270 -2.895 1.00 97.50 118 ASP A C 1
ATOM 928 O O . ASP A 1 118 ? -3.009 -7.318 -2.513 1.00 97.50 118 ASP A O 1
ATOM 932 N N . ALA A 1 119 ? -0.816 -7.286 -2.025 1.00 97.56 119 ALA A N 1
ATOM 933 C CA . ALA A 1 119 ? -1.016 -7.286 -0.581 1.00 97.56 119 ALA A CA 1
ATOM 934 C C . ALA A 1 119 ? -1.743 -6.028 -0.104 1.00 97.56 119 ALA A C 1
ATOM 936 O O . ALA A 1 119 ? -2.718 -6.129 0.651 1.00 97.56 119 ALA A O 1
ATOM 937 N N . THR A 1 120 ? -1.324 -4.860 -0.587 1.00 97.75 120 THR A N 1
ATOM 938 C CA . THR A 1 120 ? -1.957 -3.578 -0.270 1.00 97.75 120 THR A CA 1
ATOM 939 C C . THR A 1 120 ? -3.418 -3.548 -0.733 1.00 97.75 120 THR A C 1
ATOM 941 O O . THR A 1 120 ? -4.295 -3.187 0.055 1.00 97.75 120 THR A O 1
ATOM 944 N N . ILE A 1 121 ? -3.719 -4.011 -1.952 1.00 98.06 121 ILE A N 1
ATOM 945 C CA . ILE A 1 121 ? -5.087 -4.086 -2.492 1.00 98.06 121 ILE A CA 1
ATOM 946 C C . ILE A 1 121 ? -5.957 -5.052 -1.693 1.00 98.06 121 ILE A C 1
ATOM 948 O O . ILE A 1 121 ? -7.084 -4.715 -1.324 1.00 98.06 121 ILE A O 1
ATOM 952 N N . LYS A 1 122 ? -5.444 -6.236 -1.352 1.00 97.56 122 LYS A N 1
ATOM 953 C CA . LYS A 1 122 ? -6.174 -7.209 -0.528 1.00 97.56 122 LYS A CA 1
ATOM 954 C C . LYS A 1 122 ? -6.532 -6.632 0.843 1.00 97.56 122 LYS A C 1
ATOM 956 O O . LYS A 1 122 ? -7.644 -6.837 1.337 1.00 97.56 122 LYS A O 1
ATOM 961 N N . GLY A 1 123 ? -5.611 -5.874 1.435 1.00 96.81 123 GLY A N 1
ATOM 962 C CA . GLY A 1 123 ? -5.865 -5.064 2.619 1.00 96.81 123 GLY A CA 1
ATOM 963 C C . GLY A 1 123 ? -6.965 -4.028 2.392 1.00 96.81 123 GLY A C 1
ATOM 964 O O . GLY A 1 123 ? -7.929 -3.981 3.156 1.00 96.81 123 GLY A O 1
ATOM 965 N N . ALA A 1 124 ? -6.855 -3.235 1.326 1.00 96.94 124 ALA A N 1
ATOM 966 C CA . ALA A 1 124 ? -7.808 -2.183 0.984 1.00 96.94 124 ALA A CA 1
ATOM 967 C C . ALA A 1 124 ? -9.237 -2.717 0.815 1.00 96.94 124 ALA A C 1
ATOM 969 O O . ALA A 1 124 ? -10.157 -2.177 1.420 1.00 96.94 124 ALA A O 1
ATOM 970 N N . ILE A 1 125 ? -9.428 -3.837 0.109 1.00 95.88 125 ILE A N 1
ATOM 971 C CA . ILE A 1 125 ? -10.738 -4.501 -0.018 1.00 95.88 125 ILE A CA 1
ATOM 972 C C . ILE A 1 125 ? -11.328 -4.800 1.366 1.00 95.88 125 ILE A C 1
ATOM 974 O O . ILE A 1 125 ? -12.507 -4.544 1.624 1.00 95.88 125 ILE A O 1
ATOM 978 N N . LYS A 1 126 ? -10.506 -5.309 2.294 1.00 94.38 126 LYS A N 1
ATOM 979 C CA . LYS A 1 126 ? -10.958 -5.585 3.661 1.00 94.38 126 LYS A CA 1
ATOM 980 C C . LYS A 1 126 ? -11.348 -4.308 4.410 1.00 94.38 126 LYS A C 1
ATOM 982 O O . LYS A 1 126 ? -12.333 -4.329 5.151 1.00 94.38 126 LYS A O 1
ATOM 987 N N . GLY A 1 127 ? -10.588 -3.232 4.223 1.00 93.12 127 GLY A N 1
ATOM 988 C CA . GLY A 1 127 ? -10.869 -1.916 4.795 1.00 93.12 127 GLY A CA 1
ATOM 989 C C . GLY A 1 127 ? -12.184 -1.325 4.286 1.00 93.12 127 GLY A C 1
ATOM 990 O O . GLY A 1 127 ? -13.019 -0.919 5.094 1.00 93.12 127 GLY A O 1
ATOM 991 N N . ALA A 1 128 ? -12.416 -1.370 2.972 1.00 91.38 128 ALA A N 1
ATOM 992 C CA . ALA A 1 128 ? -13.610 -0.841 2.314 1.00 91.38 128 ALA A CA 1
ATOM 993 C C . ALA A 1 128 ? -14.908 -1.474 2.837 1.00 91.38 128 ALA A C 1
ATOM 995 O O . ALA A 1 128 ? -15.862 -0.765 3.159 1.00 91.38 128 ALA A O 1
ATOM 996 N N . ILE A 1 129 ? -14.918 -2.804 3.010 1.00 84.56 129 ILE A N 1
ATOM 997 C CA . ILE A 1 129 ? -16.065 -3.549 3.563 1.00 84.56 129 ILE A CA 1
ATOM 998 C C . ILE A 1 129 ? -16.425 -3.066 4.977 1.00 84.56 129 ILE A C 1
ATOM 1000 O O . ILE A 1 129 ? -17.575 -3.160 5.384 1.00 84.56 129 ILE A O 1
ATOM 1004 N N . LYS A 1 130 ? -15.462 -2.546 5.747 1.00 69.56 130 LYS A N 1
ATOM 1005 C CA . LYS A 1 130 ? -15.721 -2.011 7.091 1.00 69.56 130 LYS A CA 1
ATOM 1006 C C . LYS A 1 130 ? -15.996 -0.520 7.125 1.00 69.56 130 LYS A C 1
ATOM 1008 O O . LYS A 1 130 ? -16.784 -0.089 7.959 1.00 69.56 130 LYS A O 1
ATOM 1013 N N . GLY A 1 131 ? -15.402 0.255 6.223 1.00 61.47 131 GLY A N 1
ATOM 1014 C CA . GLY A 1 131 ? -15.715 1.677 6.076 1.00 61.47 131 GLY A CA 1
ATOM 1015 C C . GLY A 1 131 ? -17.192 1.926 5.738 1.00 61.47 131 GLY A C 1
ATOM 1016 O O . GLY A 1 131 ? -17.747 2.949 6.142 1.00 61.47 131 GLY A O 1
ATOM 1017 N N . SER A 1 132 ? -17.847 0.977 5.057 1.00 57.84 132 SER A N 1
ATOM 1018 C CA . SER A 1 132 ? -19.288 1.009 4.771 1.00 57.84 132 SER A CA 1
ATOM 1019 C C . SER A 1 132 ? -20.170 0.615 5.967 1.00 57.84 132 SER A C 1
ATOM 1021 O O . SER A 1 132 ? -21.309 1.064 6.057 1.00 57.84 132 SER A O 1
ATOM 1023 N N . GLU A 1 133 ? -19.643 -0.128 6.944 1.00 58.75 133 GLU A N 1
ATOM 1024 C CA . GLU A 1 133 ? -20.321 -0.503 8.196 1.00 58.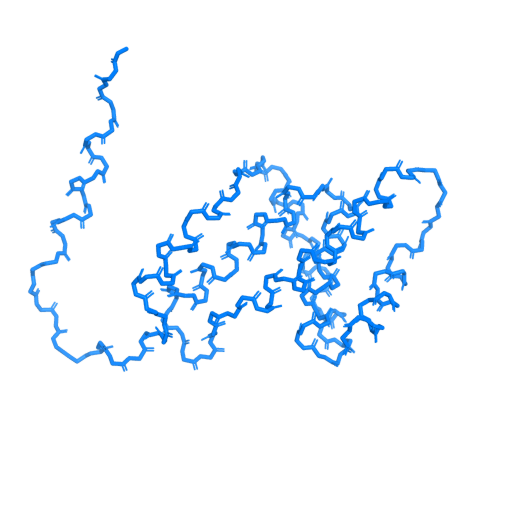75 133 GLU A CA 1
ATOM 1025 C C . GLU A 1 133 ? -20.153 0.570 9.295 1.00 58.75 133 GLU A C 1
ATOM 1027 O O . GLU A 1 133 ? -19.969 0.242 10.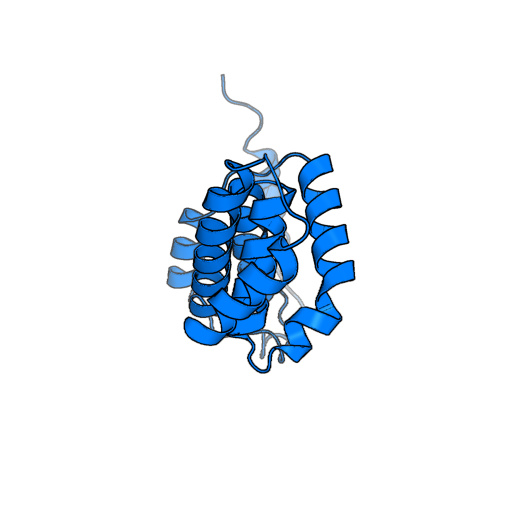462 1.00 58.75 133 GLU A O 1
ATOM 1032 N N . LYS A 1 134 ? -20.196 1.866 8.949 1.00 50.03 134 LYS A N 1
ATOM 1033 C CA . LYS A 1 134 ? -19.865 3.042 9.798 1.00 50.03 134 LYS A CA 1
ATOM 1034 C C . LYS A 1 134 ? -20.603 3.192 11.150 1.00 50.03 134 LYS A C 1
ATOM 1036 O O . LYS A 1 134 ? -20.466 4.224 11.803 1.00 50.03 134 LYS A O 1
ATOM 1041 N N . SER A 1 135 ? -21.356 2.198 11.605 1.00 45.41 135 SER A N 1
ATOM 1042 C CA . SER A 1 135 ? -21.970 2.142 12.925 1.00 45.41 135 SER A CA 1
ATOM 1043 C C . SER A 1 135 ? -21.245 1.121 13.805 1.00 45.41 135 SER A C 1
ATOM 1045 O O . SER A 1 135 ? -21.320 -0.079 13.567 1.00 45.41 135 SER A O 1
ATOM 1047 N N . LEU A 1 136 ? -20.610 1.632 14.865 1.00 48.34 136 LEU A N 1
ATOM 1048 C CA . LEU A 1 136 ? -20.078 0.904 16.022 1.00 48.34 136 LEU A CA 1
ATOM 1049 C C . LEU A 1 136 ? -18.717 0.205 15.798 1.00 48.34 136 LEU A C 1
ATOM 1051 O O . LEU A 1 136 ? -18.632 -0.896 15.270 1.00 48.34 136 LEU A O 1
ATOM 1055 N N . ILE A 1 137 ? -17.656 0.801 16.367 1.00 48.19 137 ILE A N 1
ATOM 1056 C CA . ILE A 1 137 ? -16.657 0.177 17.273 1.00 48.19 137 ILE A CA 1
ATOM 1057 C C . ILE A 1 137 ? -15.206 0.661 16.980 1.00 48.19 137 ILE A C 1
ATOM 1059 O O . ILE A 1 137 ? -14.733 0.565 15.849 1.00 48.19 137 ILE A O 1
ATOM 1063 N N . PRO A 1 138 ? -14.414 1.036 18.011 1.00 49.53 138 PRO A N 1
ATOM 1064 C CA . PRO A 1 138 ? -12.974 1.365 17.927 1.00 49.53 138 PRO A CA 1
ATOM 1065 C C . PRO A 1 138 ? -12.018 0.184 17.580 1.00 49.53 138 PRO A C 1
ATOM 1067 O O . PRO A 1 138 ? -10.863 0.170 18.001 1.00 49.53 138 PRO A O 1
ATOM 1070 N N . LYS A 1 139 ? -12.460 -0.835 16.823 1.00 56.88 139 LYS A N 1
ATOM 1071 C CA . LYS A 1 139 ? -11.739 -2.116 16.597 1.00 56.88 139 LYS A CA 1
ATOM 1072 C C . LYS A 1 139 ? -10.997 -2.231 15.255 1.00 56.88 139 LYS A C 1
ATOM 1074 O O . LYS A 1 139 ? -10.379 -3.267 15.006 1.00 56.88 139 LYS A O 1
ATOM 1079 N N . THR A 1 140 ? -11.014 -1.210 14.398 1.00 60.03 140 THR A N 1
ATOM 1080 C CA . THR A 1 140 ? -10.419 -1.273 13.042 1.00 60.03 140 THR A CA 1
ATOM 1081 C C . THR A 1 140 ? -8.931 -1.636 13.048 1.00 60.03 140 THR A C 1
ATOM 1083 O O . THR A 1 140 ? -8.500 -2.439 12.222 1.00 60.03 140 THR A O 1
ATOM 1086 N N . LYS A 1 141 ? -8.157 -1.149 14.032 1.00 60.28 141 LYS A N 1
ATOM 1087 C CA . LYS A 1 141 ? -6.727 -1.481 14.176 1.00 60.28 141 LYS A CA 1
ATOM 1088 C C . LYS A 1 141 ? -6.483 -2.984 14.363 1.00 60.28 141 LYS A C 1
ATOM 1090 O O . LYS A 1 141 ? -5.651 -3.556 13.662 1.00 60.28 141 LYS A O 1
ATOM 1095 N N . ASN A 1 142 ? -7.211 -3.616 15.286 1.00 74.31 142 ASN A N 1
ATOM 1096 C CA . ASN A 1 142 ? -7.036 -5.040 15.582 1.00 74.31 142 ASN A CA 1
ATOM 1097 C C . ASN A 1 142 ? -7.525 -5.897 14.411 1.00 74.31 142 ASN A C 1
ATOM 1099 O O . ASN A 1 142 ? -6.865 -6.857 14.041 1.00 74.31 142 ASN A O 1
ATOM 1103 N N . LEU A 1 143 ? -8.609 -5.488 13.743 1.00 83.19 143 LEU A N 1
ATOM 1104 C CA . LEU A 1 143 ? -9.139 -6.213 12.592 1.00 83.19 143 LEU A CA 1
ATOM 1105 C C . LEU A 1 143 ? -8.167 -6.255 11.405 1.00 83.19 143 LEU A C 1
ATOM 1107 O O . LEU A 1 143 ? -7.945 -7.330 10.851 1.00 83.19 143 LEU A O 1
ATOM 1111 N N . CYS A 1 144 ? -7.613 -5.108 10.996 1.00 90.88 144 CYS A N 1
ATOM 1112 C CA . CYS A 1 144 ? -6.676 -5.064 9.872 1.00 90.88 144 CYS A CA 1
ATOM 1113 C C . CYS A 1 144 ? -5.420 -5.888 10.177 1.00 90.88 144 CYS A C 1
ATOM 1115 O O . CYS A 1 144 ? -4.966 -6.655 9.332 1.00 90.88 144 CYS A O 1
ATOM 1117 N N . ALA A 1 145 ? -4.890 -5.784 11.399 1.00 92.00 145 ALA A N 1
ATOM 1118 C CA . ALA A 1 145 ? -3.727 -6.561 11.813 1.00 92.00 145 ALA A CA 1
ATOM 1119 C C . ALA A 1 145 ? -4.021 -8.071 11.830 1.00 92.00 145 ALA A C 1
ATOM 1121 O O . ALA A 1 145 ? -3.250 -8.846 11.269 1.00 92.00 145 ALA A O 1
ATOM 1122 N N . ASP A 1 146 ? -5.142 -8.491 12.420 1.00 92.31 146 ASP A N 1
ATOM 1123 C CA . ASP A 1 146 ? -5.528 -9.903 12.514 1.00 92.31 146 ASP A CA 1
ATOM 1124 C C . ASP A 1 146 ? -5.808 -10.516 11.141 1.00 92.31 146 ASP A C 1
ATOM 1126 O O . ASP A 1 146 ? -5.455 -11.667 10.888 1.00 92.31 146 ASP A O 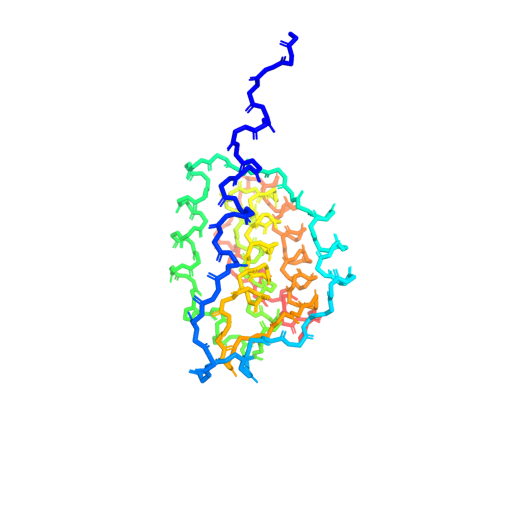1
ATOM 1130 N N . PHE A 1 147 ? -6.429 -9.752 10.239 1.00 94.25 147 PHE A N 1
ATOM 1131 C CA . PHE A 1 147 ? -6.625 -10.169 8.857 1.00 94.25 147 PHE A CA 1
ATOM 1132 C C . PHE A 1 147 ? -5.284 -10.357 8.143 1.00 94.25 147 PHE A C 1
ATOM 1134 O O . PHE A 1 147 ? -5.029 -11.427 7.593 1.00 94.25 147 PHE A O 1
ATOM 1141 N N . CYS A 1 148 ? -4.410 -9.351 8.186 1.00 94.38 148 CYS A N 1
ATOM 1142 C CA . CYS A 1 148 ? -3.156 -9.386 7.441 1.00 94.38 148 CYS A CA 1
ATOM 1143 C C . CYS A 1 148 ? -2.171 -10.431 7.976 1.00 94.38 148 CYS A C 1
ATOM 1145 O O . CYS A 1 148 ? -1.476 -11.034 7.173 1.00 94.38 148 CYS A O 1
ATOM 1147 N N . LYS A 1 149 ? -2.177 -10.722 9.286 1.00 94.25 149 LYS A N 1
ATOM 1148 C CA . LYS A 1 149 ? -1.414 -11.836 9.889 1.00 94.25 149 LYS A CA 1
ATOM 1149 C C . LYS A 1 149 ? -1.886 -13.229 9.463 1.00 94.25 149 LYS A C 1
ATOM 1151 O O . LYS A 1 149 ? -1.157 -14.196 9.637 1.00 94.25 149 LYS A O 1
ATOM 1156 N N . LYS A 1 150 ? -3.143 -13.362 9.031 1.00 92.75 150 LYS A N 1
ATOM 1157 C CA . LYS A 1 150 ? -3.690 -14.626 8.512 1.00 92.75 150 LYS A CA 1
ATOM 1158 C C . LYS A 1 150 ? -3.492 -14.748 7.007 1.00 92.75 150 LYS A 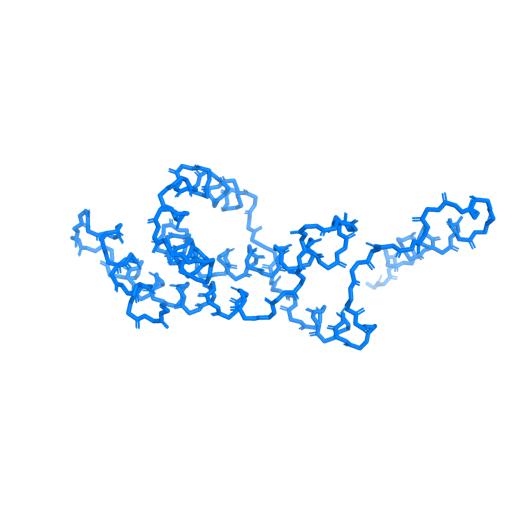C 1
ATOM 1160 O O . LYS A 1 150 ? -3.429 -15.856 6.492 1.00 92.75 150 LYS A O 1
ATOM 1165 N N . ALA A 1 151 ? -3.469 -13.617 6.305 1.00 90.62 151 ALA A N 1
ATOM 1166 C CA . ALA A 1 151 ? -3.325 -13.569 4.857 1.00 90.62 151 ALA A CA 1
ATOM 1167 C C . ALA A 1 151 ? -1.871 -13.744 4.382 1.00 90.62 151 ALA A C 1
ATOM 1169 O O . ALA A 1 151 ? -1.688 -14.180 3.247 1.00 90.62 151 ALA A O 1
ATOM 1170 N N . TYR A 1 152 ? -0.896 -13.402 5.233 1.00 91.00 152 TYR A N 1
ATOM 1171 C CA . TYR A 1 152 ? 0.558 -13.435 5.027 1.00 91.00 152 TYR A CA 1
ATOM 1172 C C . TYR A 1 152 ? 1.223 -13.770 6.363 1.00 91.00 152 TYR A C 1
ATOM 1174 O O . TYR A 1 152 ? 2.348 -14.305 6.419 1.00 91.00 152 TYR A O 1
#

Sequence (152 aa):
MIQNNIFLKLIFSILITHTSAIAADKCAEISEKQMAEWMDKEPSMPSLSFLIKAKKLIDAKRSYSLSLGGDKRAHCYLGCIISAEVDFETANFVAWQKEFSDATDCTPKTHFEIADYDATIKGAIKGAIKGSEKSLIPKTKNLCADFCKKAY

Foldseek 3Di:
DDDDDPVVVVVVPPPPDDDDDDDPDFQDDDDPVNVVVLVVQQADDDDPVLLVVLVVLCVVCVVVLVVLPDLLLSLLLSLLVSCLVRRNRSLLNVLSVQLVCLNGVSDNPRHRDVSSSVSSNNSNVNSNVNSVVPDDDPCSNVVSSVVSSVVD

Secondary structure (DSSP, 8-state):
---SSSHHHHHTTSS-SS---SS-S-S----HHHHHHHHTTPPPPPPHHHHHHHHHHHHHHHHHHHTTSSHHHHHHHHHHHHHHHS-HHHHHHHHHHHHHHHHHS--TT----HHHHHHHHHHHHHHHHHHT--SS-TTHHHHHHHHHHHH-

pLDDT: mean 79.24, std 21.91, range [31.19, 98.25]

Solvent-accessible surface area (backbone atoms only — not comparable to full-atom values): 8715 Å² total; per-residue (Å²): 132,94,85,80,79,63,71,72,61,54,68,74,67,75,77,80,77,82,88,74,90,91,76,91,83,54,60,57,99,70,52,73,66,59,50,53,62,50,60,76,61,65,58,71,83,62,57,68,71,55,51,54,50,42,52,54,48,48,65,77,39,44,73,59,29,59,69,65,73,42,71,51,28,20,32,10,27,50,12,9,51,31,5,37,75,72,32,44,59,49,22,47,32,53,33,52,50,50,40,54,42,29,58,65,66,46,45,90,85,46,68,62,43,73,67,45,34,52,26,12,46,58,17,8,58,60,12,34,67,50,42,73,51,77,71,87,76,98,50,63,70,60,50,31,48,57,50,22,65,72,76,95